Protein AF-A0A9E5MVR6-F1 (afdb_monomer_lite)

Radius of gyration: 16.24 Å; chains: 1; bounding box: 38×34×41 Å

Sequence (96 aa):
RLDYVGVAALEFFVVDDALTANEFAPRVHNSGHWTIEGAVTSQFSNHIRAITDRKLGSPAARGHAIMINLIGDIPSAALAIAKGHLHDYGKAPRVG

pLDDT: mean 93.85, std 6.8, range [62.59, 98.81]

Structure (mmCIF, N/CA/C/O backbone):
data_AF-A0A9E5MVR6-F1
#
_entry.id   AF-A0A9E5MVR6-F1
#
loop_
_atom_site.group_PDB
_atom_site.id
_atom_site.type_symbol
_atom_site.label_atom_id
_atom_site.label_alt_id
_atom_site.label_comp_id
_atom_site.label_asym_id
_atom_site.label_entity_id
_atom_site.label_seq_id
_atom_site.pdbx_PDB_ins_code
_atom_site.Cartn_x
_atom_site.Cartn_y
_atom_site.Cartn_z
_atom_site.occupancy
_atom_site.B_iso_or_equiv
_atom_site.auth_seq_id
_atom_site.auth_comp_id
_atom_site.auth_asym_id
_atom_site.auth_atom_id
_atom_site.pdbx_PDB_model_num
ATOM 1 N N . ARG A 1 1 ? -5.512 -13.807 20.645 1.00 70.94 1 ARG A N 1
ATOM 2 C CA . ARG A 1 1 ? -5.839 -12.427 20.205 1.00 70.94 1 ARG A CA 1
ATOM 3 C C . ARG A 1 1 ? -4.511 -11.696 20.033 1.00 70.94 1 ARG A C 1
ATOM 5 O O . ARG A 1 1 ? -3.641 -11.948 20.848 1.00 70.94 1 ARG A O 1
ATOM 12 N N . LEU A 1 2 ? -4.315 -10.927 18.956 1.00 85.00 2 LEU A N 1
ATOM 13 C CA . LEU A 1 2 ? -3.004 -10.339 18.616 1.00 85.00 2 LEU A CA 1
ATOM 14 C C . LEU A 1 2 ? -2.788 -8.914 19.160 1.00 85.00 2 LEU A C 1
ATOM 16 O O . LEU A 1 2 ? -1.670 -8.429 19.082 1.00 85.00 2 LEU A O 1
ATOM 20 N N . ASP A 1 3 ? -3.841 -8.247 19.653 1.00 91.56 3 ASP A N 1
ATOM 21 C CA . ASP A 1 3 ? -3.822 -6.861 20.166 1.00 91.56 3 ASP A CA 1
ATOM 22 C C . ASP A 1 3 ? -3.011 -5.879 19.294 1.00 91.56 3 ASP A C 1
ATOM 24 O O . ASP A 1 3 ? -2.284 -5.014 19.772 1.00 91.56 3 ASP A O 1
ATOM 28 N N . TYR A 1 4 ? -3.147 -6.042 17.975 1.00 95.25 4 TYR A N 1
ATOM 29 C CA . TYR A 1 4 ? -2.366 -5.327 16.974 1.00 95.25 4 TYR A CA 1
ATOM 30 C C . TYR A 1 4 ? -2.977 -3.963 16.629 1.00 95.25 4 TYR A C 1
ATOM 32 O O . TYR A 1 4 ? -4.191 -3.845 16.446 1.00 95.25 4 TYR A O 1
ATOM 40 N N . VAL A 1 5 ? -2.119 -2.951 16.468 1.00 97.38 5 VAL A N 1
ATOM 41 C CA . VAL A 1 5 ? -2.485 -1.589 16.055 1.00 97.38 5 VAL A CA 1
ATOM 42 C C . VAL A 1 5 ? -1.730 -1.227 14.782 1.00 97.38 5 VAL A C 1
ATOM 44 O O . VAL A 1 5 ? -0.508 -1.328 14.722 1.00 97.38 5 VAL A O 1
ATOM 47 N N . GLY A 1 6 ? -2.467 -0.770 13.772 1.00 97.56 6 GLY A N 1
ATOM 48 C CA . GLY A 1 6 ? -1.923 -0.428 12.462 1.00 97.56 6 GLY A CA 1
ATOM 49 C C . GLY A 1 6 ? -2.546 -1.250 11.342 1.00 97.56 6 GLY A C 1
ATOM 50 O O . GLY A 1 6 ? -3.446 -2.062 11.545 1.00 97.56 6 GLY A O 1
ATOM 51 N N . VAL A 1 7 ? -2.048 -1.030 10.129 1.00 98.19 7 VAL A N 1
ATOM 52 C CA . VAL A 1 7 ? -2.324 -1.910 8.986 1.00 98.19 7 VAL A CA 1
ATOM 53 C C . VAL A 1 7 ? -1.506 -3.192 9.089 1.00 98.19 7 VAL A C 1
ATOM 55 O O . VAL A 1 7 ? -0.299 -3.124 9.309 1.00 98.19 7 VAL A O 1
ATOM 58 N N . ALA A 1 8 ? -2.167 -4.320 8.840 1.00 97.44 8 ALA A N 1
ATOM 59 C CA . ALA A 1 8 ? -1.553 -5.610 8.563 1.00 97.44 8 ALA A CA 1
ATOM 60 C C . ALA A 1 8 ? -2.098 -6.168 7.240 1.00 97.44 8 ALA A C 1
ATOM 62 O O . ALA A 1 8 ? -3.209 -5.821 6.827 1.00 97.44 8 ALA A O 1
ATOM 63 N N . ALA A 1 9 ? -1.332 -7.045 6.599 1.00 98.00 9 ALA A N 1
ATOM 64 C CA . ALA A 1 9 ? -1.763 -7.814 5.440 1.00 98.00 9 ALA A CA 1
ATOM 65 C C . ALA A 1 9 ? -1.771 -9.309 5.768 1.00 98.00 9 ALA A C 1
ATOM 67 O O . ALA A 1 9 ? -0.909 -9.801 6.495 1.00 98.00 9 ALA A O 1
ATOM 68 N N . LEU A 1 10 ? -2.756 -10.014 5.221 1.00 97.00 10 LEU A N 1
ATOM 69 C CA . LEU A 1 10 ? -2.858 -11.464 5.275 1.00 97.00 10 LEU A CA 1
ATOM 70 C C . LEU A 1 10 ? -3.022 -11.958 3.843 1.00 97.00 10 LEU A C 1
ATOM 72 O O . LEU A 1 10 ? -3.985 -11.594 3.166 1.00 97.00 10 LEU A O 1
ATOM 76 N N . GLU A 1 11 ? -2.053 -12.731 3.381 1.00 98.12 11 GLU A N 1
ATOM 77 C CA . GLU A 1 11 ? -2.104 -13.365 2.073 1.00 98.12 11 GLU A CA 1
ATOM 78 C C . GLU A 1 11 ? -2.807 -14.712 2.177 1.00 98.12 11 GLU A C 1
ATOM 80 O O . GLU A 1 11 ? -2.670 -15.427 3.173 1.00 98.12 11 GLU A O 1
ATOM 85 N N . PHE A 1 12 ? -3.548 -15.062 1.131 1.00 98.06 12 PHE A N 1
ATOM 86 C CA . PHE A 1 12 ? -4.285 -16.313 1.050 1.00 98.06 12 PHE A CA 1
ATOM 87 C C . PHE A 1 12 ? -3.955 -17.032 -0.249 1.00 98.06 12 PHE A C 1
ATOM 89 O O . PHE A 1 12 ? -3.833 -16.405 -1.302 1.00 98.06 12 PHE A O 1
ATOM 96 N N . PHE A 1 13 ? -3.904 -18.355 -0.176 1.00 98.00 13 PHE A N 1
ATOM 97 C CA . PHE A 1 13 ? -4.136 -19.202 -1.333 1.00 98.00 1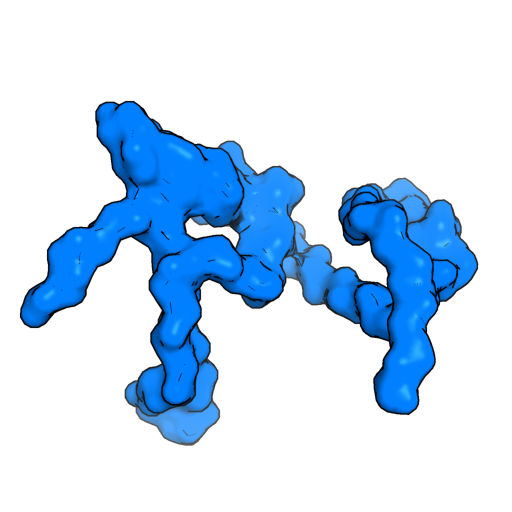3 PHE A CA 1
ATOM 98 C C . PHE A 1 13 ? -5.636 -19.440 -1.491 1.00 98.00 13 PHE A C 1
ATOM 100 O O . PHE A 1 13 ? -6.351 -19.627 -0.502 1.00 98.00 13 PHE A O 1
ATOM 107 N N . VAL A 1 14 ? -6.089 -19.455 -2.741 1.00 97.12 14 VAL A N 1
ATOM 108 C CA . VAL A 1 14 ? -7.417 -19.937 -3.125 1.00 97.12 14 VAL A CA 1
ATOM 109 C C . VAL A 1 14 ? -7.201 -21.273 -3.825 1.00 97.12 14 VAL A C 1
ATOM 111 O O . VAL A 1 14 ? -6.538 -21.314 -4.862 1.00 97.12 14 VAL A O 1
ATOM 114 N N . VAL A 1 15 ? -7.692 -22.358 -3.232 1.00 96.75 15 VAL A N 1
ATOM 115 C CA . VAL A 1 15 ? -7.646 -23.702 -3.822 1.00 96.75 15 VAL A CA 1
ATOM 116 C C . VAL A 1 15 ? -9.082 -24.183 -3.919 1.00 96.75 15 VAL A C 1
ATOM 118 O O . VAL A 1 15 ? -9.767 -24.275 -2.900 1.00 96.75 15 VAL A O 1
ATOM 121 N N . ASP A 1 16 ? -9.541 -24.417 -5.145 1.00 93.38 16 ASP A N 1
ATOM 122 C CA . ASP A 1 16 ? -10.964 -24.545 -5.464 1.00 93.38 16 ASP A CA 1
ATOM 123 C C . ASP A 1 16 ? -11.745 -23.334 -4.904 1.00 93.38 16 ASP A C 1
ATOM 125 O O . ASP A 1 16 ? -11.415 -22.196 -5.236 1.00 93.38 16 ASP A O 1
ATOM 129 N N . ASP A 1 17 ? -12.713 -23.556 -4.009 1.00 94.62 17 ASP A N 1
ATOM 130 C CA . ASP A 1 17 ? -13.493 -22.509 -3.326 1.00 94.62 17 ASP A CA 1
ATOM 131 C C . ASP A 1 17 ? -13.057 -22.283 -1.860 1.00 94.62 17 ASP A C 1
ATOM 133 O O . ASP A 1 17 ? -13.768 -21.652 -1.071 1.00 94.62 17 ASP A O 1
ATOM 137 N N . ALA A 1 18 ? -11.889 -22.805 -1.462 1.00 96.06 18 ALA A N 1
ATOM 138 C CA . ALA A 1 18 ? -11.368 -22.698 -0.101 1.00 96.06 18 ALA A CA 1
ATOM 139 C C . ALA A 1 18 ? -10.239 -21.661 0.020 1.00 96.06 18 ALA A C 1
ATOM 141 O O . ALA A 1 18 ? -9.274 -21.654 -0.746 1.00 96.06 18 ALA A O 1
ATOM 142 N N . LEU A 1 19 ? -10.331 -20.817 1.054 1.00 97.25 19 LEU A N 1
ATOM 143 C CA . LEU A 1 19 ? -9.283 -19.871 1.441 1.00 97.25 19 LEU A CA 1
ATOM 144 C C . LEU A 1 19 ? -8.362 -20.488 2.492 1.00 97.25 19 LEU A C 1
ATOM 146 O O . LEU A 1 19 ? -8.810 -20.850 3.580 1.00 97.25 19 LEU A O 1
ATOM 150 N N . THR A 1 20 ? -7.064 -20.534 2.198 1.00 96.88 20 THR A N 1
ATOM 151 C CA . THR A 1 20 ? -6.030 -20.961 3.150 1.00 96.88 20 THR A CA 1
ATOM 152 C C . THR A 1 20 ? -5.058 -19.817 3.391 1.00 96.88 20 THR A C 1
ATOM 154 O O . THR A 1 20 ? -4.515 -19.254 2.444 1.00 96.88 20 THR A O 1
ATOM 157 N N . ALA A 1 21 ? -4.845 -19.453 4.656 1.00 95.62 21 ALA A N 1
ATOM 158 C CA . ALA A 1 21 ? -3.882 -18.418 5.018 1.00 95.62 21 ALA A CA 1
ATOM 159 C C . ALA A 1 21 ? -2.459 -18.851 4.623 1.00 95.62 21 ALA A C 1
ATOM 161 O O . ALA A 1 21 ? -2.030 -19.948 4.974 1.00 95.62 21 ALA A O 1
ATOM 162 N N . ASN A 1 22 ? -1.750 -17.981 3.905 1.00 96.75 22 ASN A N 1
ATOM 163 C CA . ASN A 1 22 ? -0.362 -18.174 3.494 1.00 96.75 22 ASN A CA 1
ATOM 164 C C . ASN A 1 22 ? 0.591 -17.455 4.459 1.00 96.75 22 ASN A C 1
ATOM 166 O O . ASN A 1 22 ? 1.326 -18.087 5.212 1.00 96.75 22 ASN A O 1
ATOM 170 N N . GLU A 1 23 ? 0.542 -16.121 4.471 1.00 96.06 23 GLU A N 1
ATOM 171 C CA . GLU A 1 23 ? 1.490 -15.285 5.210 1.00 96.06 23 GLU A CA 1
ATOM 172 C C . GLU A 1 23 ? 0.779 -14.122 5.902 1.00 96.06 23 GLU A C 1
ATOM 174 O O . GLU A 1 23 ? -0.104 -13.482 5.331 1.00 96.06 23 GLU A O 1
ATOM 179 N N . PHE A 1 24 ? 1.203 -13.819 7.130 1.00 95.31 24 PHE A N 1
ATOM 180 C CA . PHE A 1 24 ? 0.772 -12.644 7.877 1.00 95.31 24 PHE A CA 1
ATOM 181 C C . PHE A 1 24 ? 1.905 -11.615 7.968 1.00 95.31 24 PHE A C 1
ATOM 183 O O . PHE A 1 24 ? 2.944 -11.874 8.575 1.00 95.31 24 PHE A O 1
ATOM 190 N N . ALA A 1 25 ? 1.671 -10.418 7.432 1.00 97.88 25 ALA A N 1
ATOM 191 C CA . ALA A 1 25 ? 2.586 -9.289 7.507 1.00 97.88 25 ALA A CA 1
ATOM 192 C C . ALA A 1 25 ? 2.011 -8.198 8.436 1.00 97.88 25 ALA A C 1
ATOM 194 O O . ALA A 1 25 ? 1.126 -7.446 8.019 1.00 97.88 25 ALA A O 1
ATOM 195 N N . PRO A 1 26 ? 2.516 -8.046 9.677 1.00 96.56 26 PRO A N 1
ATOM 196 C CA . PRO A 1 26 ? 2.069 -7.028 10.635 1.00 96.56 26 PRO A CA 1
ATOM 197 C C . PRO A 1 26 ? 2.652 -5.643 10.309 1.00 96.56 26 PRO A C 1
ATOM 199 O O . PRO A 1 26 ? 3.344 -5.025 11.123 1.00 96.56 26 PRO A O 1
ATOM 202 N N . ARG A 1 27 ? 2.421 -5.170 9.084 1.00 98.19 27 ARG A N 1
ATOM 203 C CA . ARG A 1 27 ? 2.867 -3.878 8.554 1.00 98.19 27 ARG A CA 1
ATOM 204 C C . ARG A 1 27 ? 2.082 -3.533 7.287 1.00 98.19 27 ARG A C 1
ATOM 206 O O . ARG A 1 27 ? 1.376 -4.368 6.726 1.00 98.19 27 ARG A O 1
ATOM 213 N N . VAL A 1 28 ? 2.294 -2.322 6.776 1.00 98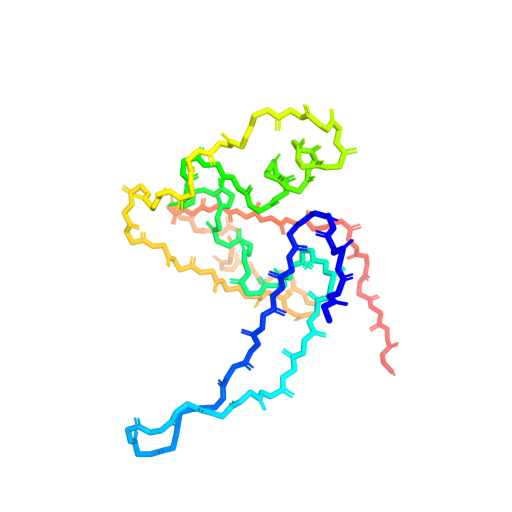.50 28 VAL A N 1
ATOM 214 C CA . VAL A 1 28 ? 1.988 -2.008 5.372 1.00 98.50 28 VAL A CA 1
ATOM 215 C C . VAL A 1 28 ? 2.701 -2.989 4.434 1.00 98.50 28 VAL A C 1
ATOM 217 O O . VAL A 1 28 ? 3.823 -3.442 4.703 1.00 98.50 28 VAL A O 1
ATOM 220 N N . HIS A 1 29 ? 2.037 -3.339 3.339 1.00 98.56 29 HIS A N 1
ATOM 221 C CA . HIS A 1 29 ? 2.445 -4.436 2.470 1.00 98.56 29 HIS A CA 1
ATOM 222 C C . HIS A 1 29 ? 2.470 -4.030 1.000 1.00 98.56 29 HIS A C 1
ATOM 224 O O . HIS A 1 29 ? 1.687 -3.182 0.577 1.00 98.56 29 HIS A O 1
ATOM 230 N N . ASN A 1 30 ? 3.347 -4.664 0.215 1.00 98.06 30 ASN A N 1
ATOM 231 C CA . ASN A 1 30 ? 3.546 -4.372 -1.206 1.00 98.06 30 ASN A CA 1
ATOM 232 C C . ASN A 1 30 ? 2.221 -4.441 -1.992 1.00 98.06 30 ASN A C 1
ATOM 234 O O . ASN A 1 30 ? 1.836 -3.499 -2.684 1.00 98.06 30 ASN A O 1
ATOM 238 N N . SER A 1 31 ? 1.441 -5.498 -1.757 1.00 97.75 31 SER A N 1
ATOM 239 C CA . SER A 1 31 ? 0.124 -5.694 -2.376 1.00 97.75 31 SER A CA 1
ATOM 240 C C . SER A 1 31 ? -0.898 -4.583 -2.076 1.00 97.75 31 SER A C 1
ATOM 242 O O . SER A 1 31 ? -1.895 -4.474 -2.782 1.00 97.75 31 SER A O 1
ATOM 244 N N . GLY A 1 32 ? -0.658 -3.718 -1.085 1.00 98.06 32 GLY A N 1
ATOM 245 C CA . GLY A 1 32 ? -1.505 -2.567 -0.763 1.00 98.06 32 GLY A CA 1
ATOM 246 C C . GLY A 1 32 ? -1.085 -1.241 -1.412 1.00 98.06 32 GLY A C 1
ATOM 247 O O . GLY A 1 32 ? -1.755 -0.232 -1.184 1.00 98.06 32 GLY A O 1
ATOM 248 N N . HIS A 1 33 ? 0.010 -1.172 -2.181 1.00 98.50 33 HIS A N 1
ATOM 249 C CA . HIS A 1 33 ? 0.521 0.111 -2.704 1.00 98.50 33 HIS A CA 1
ATOM 250 C C . HIS A 1 33 ? -0.439 0.802 -3.679 1.00 98.50 33 HIS A C 1
ATOM 252 O O . HIS A 1 33 ? -0.483 2.027 -3.709 1.00 98.50 33 HIS A O 1
ATOM 258 N N . TRP A 1 34 ? -1.287 0.048 -4.386 1.00 98.44 34 TRP A N 1
ATOM 259 C CA . TRP A 1 34 ? -2.330 0.617 -5.249 1.00 98.44 34 TRP A CA 1
ATOM 260 C C . TRP A 1 34 ? -3.276 1.573 -4.502 1.00 98.44 34 TRP A C 1
ATOM 262 O O . TRP A 1 34 ? -3.885 2.447 -5.114 1.00 98.44 34 TRP A O 1
ATOM 272 N N . THR A 1 35 ? -3.405 1.427 -3.176 1.00 98.56 35 THR A N 1
ATOM 273 C CA . THR A 1 35 ? -4.296 2.256 -2.352 1.00 98.56 35 THR A CA 1
ATOM 274 C C . THR A 1 35 ? -3.862 3.720 -2.268 1.00 98.56 35 THR A C 1
ATOM 276 O O . THR A 1 35 ? -4.665 4.540 -1.826 1.00 98.56 35 THR A O 1
ATOM 279 N N . ILE A 1 36 ? -2.632 4.066 -2.670 1.00 98.38 36 ILE A N 1
ATOM 280 C CA . ILE A 1 36 ? -2.151 5.455 -2.680 1.00 98.38 36 ILE A CA 1
ATOM 281 C C . ILE A 1 36 ? -3.035 6.304 -3.606 1.00 98.38 36 ILE A C 1
ATOM 283 O O . ILE A 1 36 ? -3.625 7.289 -3.159 1.00 98.38 36 ILE A O 1
ATOM 287 N N . GLU A 1 37 ? -3.217 5.876 -4.852 1.00 97.69 37 GLU A N 1
ATOM 288 C CA . GLU A 1 37 ? -4.110 6.533 -5.810 1.00 97.69 37 GLU A CA 1
ATOM 289 C C . GLU A 1 37 ? -5.531 5.955 -5.772 1.00 97.69 37 GLU A C 1
ATOM 291 O O . GLU A 1 37 ? -6.527 6.682 -5.874 1.00 97.69 37 GLU A O 1
ATOM 296 N N . GLY A 1 38 ? -5.640 4.636 -5.610 1.00 97.81 38 GLY A N 1
ATOM 297 C CA . GLY A 1 38 ? -6.868 3.894 -5.872 1.00 97.81 38 GLY A CA 1
ATOM 298 C C . GLY A 1 38 ? -7.882 3.857 -4.732 1.00 97.81 38 GLY A C 1
ATOM 299 O O . GLY A 1 38 ? -9.018 3.464 -4.981 1.00 97.81 38 GLY A O 1
ATOM 300 N N . ALA A 1 39 ? -7.539 4.273 -3.508 1.00 98.50 39 ALA A N 1
ATOM 301 C CA . ALA A 1 39 ? -8.451 4.231 -2.357 1.00 98.50 39 ALA A CA 1
ATOM 302 C C . ALA A 1 39 ? -8.573 5.583 -1.650 1.00 98.50 39 ALA A C 1
ATOM 304 O O . ALA A 1 39 ? -7.598 6.326 -1.544 1.00 98.50 39 ALA A O 1
ATOM 305 N N . VAL A 1 40 ? -9.762 5.893 -1.117 1.00 98.62 40 VAL A N 1
ATOM 306 C CA . VAL A 1 40 ? -10.060 7.167 -0.434 1.00 98.62 40 VAL A CA 1
ATOM 307 C C . VAL A 1 40 ? -8.992 7.514 0.610 1.00 98.62 40 VAL A C 1
ATOM 309 O O . VAL A 1 40 ? -8.561 8.665 0.685 1.00 98.62 40 VAL A O 1
ATOM 312 N N . THR A 1 41 ? -8.530 6.525 1.375 1.00 98.69 41 THR A N 1
ATOM 313 C CA . THR A 1 41 ? -7.392 6.632 2.295 1.00 98.69 41 THR A CA 1
ATOM 314 C C . THR A 1 41 ? -6.432 5.467 2.064 1.00 98.69 41 THR A C 1
ATOM 316 O O . THR A 1 41 ? -6.846 4.311 2.125 1.00 98.69 41 THR A O 1
ATOM 319 N N . SER A 1 42 ? -5.151 5.763 1.828 1.00 98.81 42 SER A N 1
ATOM 320 C CA . SER A 1 42 ? -4.134 4.738 1.568 1.00 98.81 42 SER A CA 1
ATOM 321 C C . SER A 1 42 ? -3.821 3.896 2.805 1.00 98.81 42 SER A C 1
ATOM 323 O O . SER A 1 42 ? -4.039 4.332 3.944 1.00 98.81 42 SER A O 1
ATOM 325 N N . GLN A 1 43 ? -3.230 2.715 2.599 1.00 98.81 43 GLN A N 1
ATOM 326 C CA . GLN A 1 43 ? -2.742 1.882 3.702 1.00 98.81 43 GLN A CA 1
ATOM 327 C C . GLN A 1 43 ? -1.767 2.641 4.616 1.00 98.81 43 GLN A C 1
ATOM 329 O O . GLN A 1 43 ? -1.811 2.483 5.830 1.00 98.81 43 GLN A O 1
ATOM 334 N N . PHE A 1 44 ? -0.933 3.524 4.061 1.00 98.81 44 PHE A N 1
ATOM 335 C CA . PHE A 1 44 ? 0.026 4.312 4.833 1.00 98.81 44 PHE A CA 1
ATOM 336 C C . PHE A 1 44 ? -0.690 5.354 5.688 1.00 98.81 44 PHE A C 1
ATOM 338 O O . PHE A 1 44 ? -0.435 5.457 6.886 1.00 98.81 44 PHE A O 1
ATOM 345 N N . SER A 1 45 ? -1.642 6.085 5.101 1.00 98.69 45 SER A N 1
ATOM 346 C CA . SER A 1 45 ? -2.433 7.077 5.831 1.00 98.69 45 SER A CA 1
ATOM 347 C C . SER A 1 45 ? -3.254 6.438 6.951 1.00 98.69 45 SER A C 1
ATOM 349 O O . SER A 1 45 ? -3.315 6.990 8.050 1.00 98.69 45 SER A O 1
ATOM 351 N N . ASN A 1 46 ? -3.851 5.268 6.708 1.00 98.75 46 ASN A N 1
ATOM 352 C CA . ASN A 1 46 ? -4.583 4.539 7.742 1.00 98.75 46 ASN A CA 1
ATOM 353 C C . ASN A 1 46 ? -3.666 3.903 8.791 1.00 98.75 46 ASN A C 1
ATOM 355 O O . ASN A 1 46 ? -4.026 3.915 9.965 1.00 98.75 46 ASN A O 1
ATOM 359 N N . HIS A 1 47 ? -2.473 3.432 8.416 1.00 98.75 47 HIS A N 1
ATOM 360 C CA . HIS A 1 47 ? -1.479 2.957 9.378 1.00 98.75 47 HIS A CA 1
ATOM 361 C C . HIS A 1 47 ? -1.071 4.088 10.333 1.00 98.75 47 HIS A C 1
ATOM 363 O O . HIS A 1 47 ? -1.170 3.916 11.544 1.00 98.75 47 HIS A O 1
ATOM 369 N N . ILE A 1 48 ? -0.728 5.274 9.810 1.00 98.69 48 ILE A N 1
ATOM 370 C CA . ILE A 1 48 ? -0.400 6.445 10.640 1.00 98.69 48 ILE A CA 1
ATOM 371 C C . ILE A 1 48 ? -1.580 6.857 11.525 1.00 98.69 48 ILE A C 1
ATOM 373 O O . ILE A 1 48 ? -1.388 7.123 12.709 1.00 98.69 48 ILE A O 1
ATOM 377 N N . ARG A 1 49 ? -2.807 6.897 10.987 1.00 98.69 49 ARG A N 1
ATOM 378 C CA . ARG A 1 49 ? -4.003 7.209 11.788 1.00 98.69 49 ARG A CA 1
ATOM 379 C C . ARG A 1 49 ? -4.175 6.233 12.950 1.00 98.69 49 ARG A C 1
ATOM 381 O O . ARG A 1 49 ? -4.362 6.686 14.070 1.00 98.69 49 ARG A O 1
ATOM 388 N N . ALA A 1 50 ? -4.047 4.934 12.694 1.00 98.44 50 ALA A N 1
ATOM 389 C CA . ALA A 1 50 ? -4.180 3.902 13.714 1.00 98.44 50 ALA A CA 1
ATOM 390 C C . ALA A 1 50 ? -3.126 4.037 14.825 1.00 98.44 50 ALA A C 1
ATOM 392 O O . ALA A 1 50 ? -3.487 4.081 15.996 1.00 98.44 50 ALA A O 1
ATOM 393 N N . ILE A 1 51 ? -1.839 4.167 14.479 1.00 98.19 51 ILE A N 1
ATOM 394 C CA . ILE A 1 51 ? -0.763 4.247 15.488 1.00 98.19 51 ILE A CA 1
ATOM 395 C C . ILE A 1 51 ? -0.742 5.580 16.254 1.00 98.19 51 ILE A C 1
ATOM 397 O O . ILE A 1 51 ? -0.058 5.692 17.266 1.00 98.19 51 ILE A O 1
ATOM 401 N N . THR A 1 52 ? -1.466 6.595 15.772 1.00 98.50 52 THR A N 1
ATOM 402 C CA . THR A 1 52 ? -1.600 7.909 16.430 1.00 98.50 52 THR A CA 1
ATOM 403 C C . THR A 1 52 ? -2.974 8.124 17.066 1.00 98.50 52 THR A C 1
ATOM 405 O O . THR A 1 52 ? -3.321 9.263 17.376 1.00 98.50 52 THR A O 1
ATOM 408 N N . ASP A 1 53 ? -3.757 7.053 17.234 1.00 97.62 53 ASP A N 1
ATOM 409 C CA . ASP A 1 53 ? -5.102 7.064 17.827 1.00 97.62 53 ASP A CA 1
ATOM 410 C C . ASP A 1 53 ? -6.064 8.078 17.177 1.00 97.62 53 ASP A C 1
ATOM 412 O O . ASP A 1 53 ? -6.909 8.723 17.800 1.00 97.62 53 ASP A O 1
ATOM 416 N N . ARG A 1 54 ? -5.922 8.261 15.864 1.00 98.50 54 ARG A N 1
ATOM 417 C CA . ARG A 1 54 ? -6.831 9.081 15.063 1.00 98.50 54 ARG A CA 1
ATOM 418 C C . ARG A 1 54 ? -7.905 8.199 14.451 1.00 98.50 54 ARG A C 1
ATOM 420 O O . ARG A 1 54 ? -7.652 7.067 14.041 1.00 98.50 54 ARG A O 1
ATOM 427 N N . LYS A 1 55 ? -9.098 8.775 14.266 1.00 98.38 55 LYS A N 1
ATOM 428 C CA . LYS A 1 55 ? -10.187 8.145 13.501 1.00 98.38 55 LYS A CA 1
ATOM 429 C C . LYS A 1 55 ? -9.646 7.593 12.179 1.00 98.38 55 LYS A C 1
ATOM 431 O O . LYS A 1 55 ? -8.919 8.298 11.481 1.00 98.38 55 LYS A O 1
ATOM 436 N N . LEU A 1 56 ? -10.024 6.375 11.796 1.00 98.62 56 LEU A N 1
ATOM 437 C CA . LEU A 1 56 ? -9.621 5.790 10.514 1.00 98.62 56 LEU A CA 1
ATOM 438 C C . LEU A 1 56 ? -10.298 6.499 9.335 1.00 98.62 56 LEU A C 1
ATOM 440 O O . LEU A 1 56 ? -11.397 7.048 9.450 1.00 98.62 56 LEU A O 1
ATOM 444 N N . GLY A 1 57 ? -9.589 6.565 8.215 1.00 98.56 57 GLY A N 1
ATOM 445 C CA . GLY A 1 57 ? -10.119 7.058 6.950 1.00 98.56 57 GLY A CA 1
ATOM 446 C C . GLY A 1 57 ? -10.820 5.938 6.187 1.00 98.56 57 GLY A C 1
ATOM 447 O O . GLY A 1 57 ? -10.543 4.759 6.410 1.00 98.56 57 GLY A O 1
ATOM 448 N N . SER A 1 58 ? -11.737 6.301 5.288 1.00 98.56 58 SER A N 1
ATOM 449 C CA . SER A 1 58 ? -12.462 5.316 4.478 1.00 98.56 58 SER A CA 1
ATOM 450 C C . SER A 1 58 ? -11.487 4.520 3.598 1.00 98.56 58 SER A C 1
ATOM 452 O O . SER A 1 58 ? -10.722 5.142 2.856 1.00 98.56 58 SER A O 1
ATOM 454 N N . PRO A 1 59 ? -11.514 3.175 3.636 1.00 97.56 59 PRO A N 1
ATOM 455 C CA . PRO A 1 59 ? -10.699 2.335 2.762 1.00 97.56 59 PRO A CA 1
ATOM 456 C C . PRO A 1 59 ? -11.353 2.097 1.389 1.00 97.56 59 PRO A C 1
ATOM 458 O O . PRO A 1 59 ? -10.839 1.306 0.605 1.00 97.56 59 PRO A O 1
ATOM 461 N N . ALA A 1 60 ? -12.497 2.733 1.096 1.00 98.56 60 ALA A N 1
ATOM 462 C CA . ALA A 1 60 ? -13.229 2.518 -0.148 1.00 98.56 60 ALA A CA 1
ATOM 463 C C . ALA A 1 60 ? -12.357 2.807 -1.380 1.00 98.56 60 ALA A C 1
ATOM 465 O O . ALA A 1 60 ? -11.670 3.831 -1.440 1.00 98.56 60 ALA A O 1
ATOM 466 N N . ALA A 1 61 ? -12.419 1.924 -2.376 1.00 98.12 61 ALA A N 1
ATOM 467 C CA . ALA A 1 61 ? -11.788 2.153 -3.667 1.00 98.12 61 ALA A CA 1
ATOM 468 C C . ALA A 1 61 ? -12.477 3.323 -4.396 1.00 98.12 61 ALA A C 1
ATOM 470 O O . ALA A 1 61 ? -13.700 3.455 -4.360 1.00 98.12 61 ALA A O 1
ATOM 471 N N . ARG A 1 62 ? -11.698 4.172 -5.074 1.00 96.88 62 ARG A N 1
ATOM 472 C CA . ARG A 1 62 ? -12.201 5.241 -5.958 1.00 96.88 62 ARG A CA 1
ATOM 473 C C . ARG A 1 62 ? -12.656 4.713 -7.323 1.00 96.88 62 ARG A C 1
ATOM 475 O O . ARG A 1 62 ? -13.304 5.432 -8.073 1.00 96.88 62 ARG A O 1
ATOM 482 N N . GLY A 1 63 ? -12.284 3.479 -7.648 1.00 95.94 63 GLY A N 1
ATOM 483 C CA . GLY A 1 63 ? -12.512 2.813 -8.922 1.00 95.94 63 GLY A CA 1
ATOM 484 C C . GLY A 1 63 ? -11.582 1.607 -9.043 1.00 95.94 63 GLY A C 1
ATOM 485 O O . GLY A 1 63 ? -11.046 1.130 -8.043 1.00 95.94 63 GLY A O 1
ATOM 486 N N . HIS A 1 64 ? -11.364 1.135 -10.266 1.00 95.81 64 HIS A N 1
ATOM 487 C CA . HIS A 1 64 ? -10.385 0.084 -10.534 1.00 95.81 64 HIS A CA 1
ATOM 488 C C . HIS A 1 64 ? -8.969 0.667 -10.549 1.00 95.81 64 HIS A C 1
ATOM 490 O O . HIS A 1 64 ? -8.733 1.720 -11.142 1.00 95.81 64 HIS A O 1
ATOM 496 N N . ALA A 1 65 ? -8.030 -0.033 -9.920 1.00 95.56 65 ALA A N 1
ATOM 497 C CA . ALA A 1 65 ? -6.622 0.331 -9.895 1.00 95.56 65 ALA A CA 1
ATOM 498 C C . ALA A 1 65 ? -5.765 -0.916 -10.113 1.00 95.56 65 ALA A C 1
ATOM 500 O O . ALA A 1 65 ? -6.089 -1.997 -9.622 1.00 95.56 65 ALA A O 1
ATOM 501 N N . ILE A 1 66 ? -4.665 -0.747 -10.840 1.00 94.75 66 ILE A N 1
ATOM 502 C CA . ILE A 1 66 ? -3.649 -1.776 -11.057 1.00 94.75 66 ILE A CA 1
ATOM 503 C C . ILE A 1 66 ? -2.321 -1.186 -10.598 1.00 94.75 66 ILE A C 1
ATOM 505 O O . ILE A 1 66 ? -2.023 -0.026 -10.881 1.00 94.75 66 ILE A O 1
ATOM 509 N N . MET A 1 67 ? -1.536 -1.986 -9.886 1.00 96.19 67 MET A N 1
ATOM 510 C CA . MET A 1 67 ? -0.191 -1.638 -9.448 1.00 96.19 67 MET A CA 1
ATOM 511 C C . MET A 1 67 ? 0.777 -2.683 -9.987 1.00 96.19 67 MET A C 1
ATOM 513 O O . MET A 1 67 ? 0.494 -3.880 -9.958 1.00 96.19 67 MET A O 1
ATOM 517 N N . ILE A 1 68 ? 1.890 -2.201 -10.529 1.00 94.31 68 ILE A N 1
ATOM 518 C CA . ILE A 1 68 ? 2.922 -3.011 -11.167 1.00 94.31 68 ILE A CA 1
ATOM 519 C C . ILE A 1 68 ? 4.228 -2.698 -10.450 1.00 94.31 68 ILE A C 1
ATOM 521 O O . ILE A 1 68 ? 4.632 -1.538 -10.378 1.00 94.31 68 ILE A O 1
ATOM 525 N N . ASN A 1 69 ? 4.889 -3.732 -9.933 1.00 95.00 69 ASN A N 1
ATOM 526 C CA . ASN A 1 69 ? 6.226 -3.578 -9.379 1.00 95.00 69 ASN A CA 1
ATOM 527 C C . ASN A 1 69 ? 7.265 -3.488 -10.492 1.00 95.00 69 ASN A C 1
ATOM 529 O O . ASN A 1 69 ? 7.262 -4.290 -11.424 1.00 95.00 69 ASN A O 1
ATOM 533 N N . LEU A 1 70 ? 8.186 -2.541 -10.341 1.00 92.44 70 LEU A N 1
ATOM 534 C CA . LEU A 1 70 ? 9.375 -2.406 -11.174 1.00 92.44 70 LEU A CA 1
ATOM 535 C C . LEU A 1 70 ? 10.563 -2.916 -10.350 1.00 92.44 70 LEU A C 1
ATOM 537 O O . LEU A 1 70 ? 10.866 -2.364 -9.293 1.00 92.44 70 LEU A O 1
ATOM 541 N N . ILE A 1 71 ? 11.173 -4.022 -10.781 1.00 90.81 71 ILE A N 1
ATOM 542 C CA . ILE A 1 71 ? 12.226 -4.727 -10.038 1.00 90.81 71 ILE A CA 1
ATOM 543 C C . ILE A 1 71 ? 13.552 -4.567 -10.784 1.00 90.81 71 ILE A C 1
ATOM 545 O O . ILE A 1 71 ? 13.621 -4.823 -11.983 1.00 90.81 71 ILE A O 1
ATOM 549 N N . GLY A 1 72 ? 14.607 -4.185 -10.062 1.00 89.81 72 GLY A N 1
ATOM 550 C CA . GLY A 1 72 ? 15.932 -3.930 -10.631 1.00 89.81 72 GLY A CA 1
ATOM 551 C C . GLY A 1 72 ? 16.046 -2.497 -11.136 1.00 89.81 72 GLY A C 1
ATOM 552 O O . GLY A 1 72 ? 16.572 -1.652 -10.417 1.00 89.81 72 GLY A O 1
ATOM 553 N N . ASP A 1 73 ? 15.486 -2.237 -12.316 1.00 88.38 73 ASP A N 1
ATOM 554 C CA . ASP A 1 73 ? 15.535 -0.934 -12.985 1.00 88.38 73 ASP A CA 1
ATOM 555 C C . ASP A 1 73 ? 14.134 -0.410 -13.325 1.00 88.38 73 ASP A C 1
ATOM 557 O O . ASP A 1 73 ? 13.163 -1.164 -13.437 1.00 88.38 73 ASP A O 1
ATOM 561 N N . ILE A 1 74 ? 14.034 0.905 -13.533 1.00 89.75 74 ILE A N 1
ATOM 562 C CA . ILE A 1 74 ? 12.822 1.550 -14.044 1.00 89.75 74 ILE A CA 1
ATOM 563 C C . ILE A 1 74 ? 12.910 1.5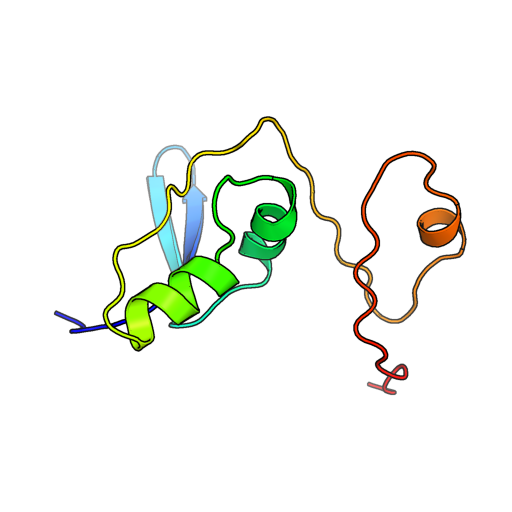74 -15.576 1.00 89.75 74 ILE A C 1
ATOM 565 O O . ILE A 1 74 ? 13.735 2.306 -16.128 1.00 89.75 74 ILE A O 1
ATOM 569 N N . PRO A 1 75 ? 12.077 0.801 -16.297 1.00 88.50 75 PRO A N 1
ATOM 570 C CA . PRO A 1 75 ? 12.117 0.783 -17.751 1.00 88.50 75 PRO A CA 1
ATOM 571 C C . PRO A 1 75 ? 11.670 2.134 -18.318 1.00 88.50 75 PRO A C 1
ATOM 573 O O . PRO A 1 75 ? 10.735 2.758 -17.814 1.00 88.50 75 PRO A O 1
ATOM 576 N N . SER A 1 76 ? 12.269 2.555 -19.434 1.00 88.12 76 SER A N 1
ATOM 577 C CA . SER A 1 76 ? 11.903 3.804 -20.123 1.00 88.12 76 SER A CA 1
ATOM 578 C C . SER A 1 76 ? 10.414 3.876 -20.486 1.00 88.12 76 SER A C 1
ATOM 580 O O . SER A 1 76 ? 9.817 4.948 -20.443 1.00 88.12 76 SER A O 1
ATOM 582 N N . ALA A 1 77 ? 9.781 2.732 -20.762 1.00 85.69 77 ALA A N 1
ATOM 583 C CA . ALA A 1 77 ? 8.343 2.638 -21.002 1.00 85.69 77 ALA A CA 1
ATOM 584 C C . ALA A 1 77 ? 7.494 3.101 -19.802 1.00 85.69 77 ALA A C 1
ATOM 586 O O . ALA A 1 77 ? 6.438 3.698 -20.003 1.00 85.69 77 ALA A O 1
ATOM 587 N N . ALA A 1 78 ? 7.953 2.880 -18.564 1.00 85.44 78 ALA A N 1
ATOM 588 C CA . ALA A 1 78 ? 7.265 3.367 -17.367 1.00 85.44 78 ALA A CA 1
ATOM 589 C C . ALA A 1 78 ? 7.366 4.896 -17.230 1.00 85.44 78 ALA A C 1
ATOM 591 O O . ALA A 1 78 ? 6.425 5.527 -16.757 1.00 85.44 78 ALA A O 1
ATOM 592 N N . LEU A 1 79 ? 8.464 5.499 -17.703 1.00 83.50 79 LEU A N 1
ATOM 593 C CA . LEU A 1 79 ? 8.627 6.959 -17.767 1.00 83.50 79 LEU A CA 1
ATOM 594 C C . LEU A 1 79 ? 7.738 7.598 -18.847 1.00 83.50 79 LEU A C 1
ATOM 596 O O . LEU A 1 79 ? 7.383 8.768 -18.743 1.00 83.50 79 LEU A O 1
ATOM 600 N N . ALA A 1 80 ? 7.377 6.833 -19.880 1.00 83.06 80 ALA A N 1
ATOM 601 C CA . ALA A 1 80 ? 6.569 7.289 -21.009 1.00 83.06 80 ALA A CA 1
ATOM 602 C C . ALA A 1 80 ? 5.054 7.068 -20.824 1.00 83.06 80 ALA A C 1
ATOM 604 O O . ALA A 1 80 ? 4.274 7.362 -21.734 1.00 83.06 80 ALA A O 1
ATOM 605 N N . ILE A 1 81 ? 4.612 6.538 -19.676 1.00 82.44 81 ILE A N 1
ATOM 606 C CA . ILE A 1 81 ? 3.190 6.302 -19.415 1.00 82.44 81 ILE A CA 1
ATOM 607 C C . ILE A 1 81 ? 2.439 7.641 -19.380 1.00 82.44 81 ILE A C 1
ATOM 609 O O . ILE A 1 81 ? 2.641 8.483 -18.511 1.00 82.44 81 ILE A O 1
ATOM 613 N N . ALA A 1 82 ? 1.529 7.825 -20.340 1.00 76.62 82 ALA A N 1
ATOM 614 C CA . ALA A 1 82 ? 0.717 9.037 -20.444 1.00 76.62 82 ALA A CA 1
ATOM 615 C C . ALA A 1 82 ? -0.347 9.141 -19.335 1.00 76.62 82 ALA A C 1
ATOM 617 O O . ALA A 1 82 ? -0.823 10.233 -19.027 1.00 76.62 82 ALA A O 1
ATOM 618 N N . LYS A 1 83 ? -0.762 8.001 -18.765 1.00 82.12 83 LYS A N 1
ATOM 619 C CA . LYS A 1 83 ? -1.768 7.905 -17.698 1.00 82.12 83 LYS A CA 1
ATOM 620 C C . LYS A 1 83 ? -1.353 6.851 -16.677 1.00 82.12 83 LYS A C 1
ATOM 622 O O .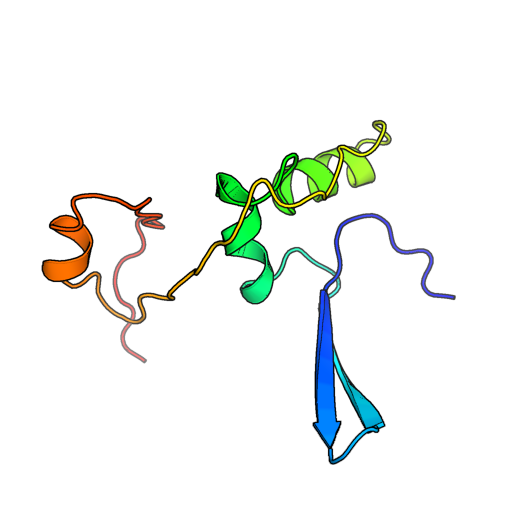 LYS A 1 83 ? -1.485 5.657 -16.928 1.00 82.12 83 LYS A O 1
ATOM 627 N N . GLY A 1 84 ? -0.853 7.306 -15.536 1.00 88.44 84 GLY A N 1
ATOM 628 C CA . GLY A 1 84 ? -0.405 6.472 -14.427 1.00 88.44 84 GLY A CA 1
ATOM 629 C C . GLY A 1 84 ? 0.422 7.289 -13.442 1.00 88.44 84 GLY A C 1
ATOM 630 O O . GLY A 1 84 ? 0.720 8.455 -13.695 1.00 88.44 84 GLY A O 1
ATOM 631 N N . HIS A 1 85 ? 0.773 6.677 -12.316 1.00 92.56 85 HIS A N 1
ATOM 632 C CA . HIS A 1 85 ? 1.566 7.310 -11.268 1.00 92.56 85 HIS A CA 1
ATOM 633 C C . HIS A 1 85 ? 2.832 6.486 -11.050 1.00 92.56 85 HIS A C 1
ATOM 635 O O . HIS A 1 85 ? 2.759 5.327 -10.638 1.00 92.56 85 HIS A O 1
ATOM 641 N N . LEU A 1 86 ? 3.987 7.072 -11.367 1.00 93.69 86 LEU A N 1
ATOM 642 C CA . LEU A 1 86 ? 5.281 6.459 -11.096 1.00 93.69 86 LEU A CA 1
ATOM 643 C C . LEU A 1 86 ? 5.686 6.747 -9.650 1.00 93.69 86 LEU A C 1
ATOM 645 O O . LEU A 1 86 ? 5.781 7.903 -9.245 1.00 93.69 86 LEU A O 1
ATOM 649 N N . HIS A 1 87 ? 5.973 5.684 -8.904 1.00 94.31 87 HIS A N 1
ATOM 650 C CA . HIS A 1 87 ? 6.515 5.753 -7.550 1.00 94.31 87 HIS A CA 1
ATOM 651 C C . HIS A 1 87 ? 7.953 5.237 -7.553 1.00 94.31 87 HIS A C 1
ATOM 653 O O . HIS A 1 87 ? 8.191 4.053 -7.321 1.00 94.31 87 HIS A O 1
ATOM 659 N N . ASP A 1 88 ? 8.907 6.122 -7.844 1.00 93.50 88 ASP A N 1
ATOM 660 C CA . ASP A 1 88 ? 10.336 5.820 -7.733 1.00 93.50 88 ASP A CA 1
ATOM 661 C C . ASP A 1 88 ? 10.794 5.955 -6.272 1.00 93.50 88 ASP A C 1
ATOM 663 O O . ASP A 1 88 ? 10.571 6.974 -5.617 1.00 93.50 88 ASP A O 1
ATOM 667 N N . TYR A 1 89 ? 11.439 4.911 -5.751 1.00 93.50 89 TYR A N 1
ATOM 668 C CA . TYR A 1 89 ? 11.978 4.893 -4.392 1.00 93.50 89 TYR A CA 1
ATOM 669 C C . TYR A 1 89 ? 13.356 5.555 -4.272 1.00 93.50 89 TYR A C 1
ATOM 671 O O . TYR A 1 89 ? 13.889 5.613 -3.161 1.00 93.50 89 TYR A O 1
ATOM 679 N N . GLY A 1 90 ? 13.956 6.005 -5.377 1.00 91.94 90 GLY A N 1
ATOM 680 C CA . GLY A 1 90 ? 15.268 6.653 -5.400 1.00 91.94 90 GLY A CA 1
ATOM 681 C C . GLY A 1 90 ? 16.399 5.731 -4.942 1.00 91.94 90 GLY A C 1
ATOM 682 O O . GLY A 1 90 ? 17.393 6.188 -4.377 1.00 91.94 90 GLY A O 1
ATOM 683 N N . LYS A 1 91 ? 16.230 4.414 -5.111 1.00 89.44 91 LYS A N 1
ATOM 684 C CA . LYS A 1 91 ? 17.213 3.408 -4.694 1.00 89.44 91 LYS A CA 1
ATOM 685 C C . LYS A 1 91 ? 18.098 3.036 -5.875 1.00 89.44 91 LYS A C 1
ATOM 687 O O . LYS A 1 91 ? 17.593 2.698 -6.936 1.00 89.44 91 LYS A O 1
ATOM 692 N N . ALA A 1 92 ? 19.411 3.027 -5.657 1.00 85.12 92 ALA A N 1
ATOM 693 C CA . ALA A 1 92 ? 20.337 2.446 -6.620 1.00 85.12 92 ALA A CA 1
ATOM 694 C C . ALA A 1 92 ? 20.108 0.923 -6.738 1.00 85.12 92 ALA A C 1
ATOM 696 O O . ALA A 1 92 ? 19.842 0.278 -5.710 1.00 85.12 92 ALA A O 1
ATOM 697 N N . PRO A 1 93 ? 20.253 0.339 -7.944 1.00 81.19 93 PRO A N 1
ATOM 698 C CA . PRO A 1 93 ? 20.253 -1.106 -8.121 1.00 81.19 93 PRO A CA 1
ATOM 699 C C . PRO A 1 93 ? 21.313 -1.754 -7.228 1.00 81.19 93 PRO A C 1
ATOM 701 O O . PRO A 1 93 ? 22.425 -1.242 -7.078 1.00 81.19 93 PRO A O 1
ATOM 704 N N . ARG A 1 94 ?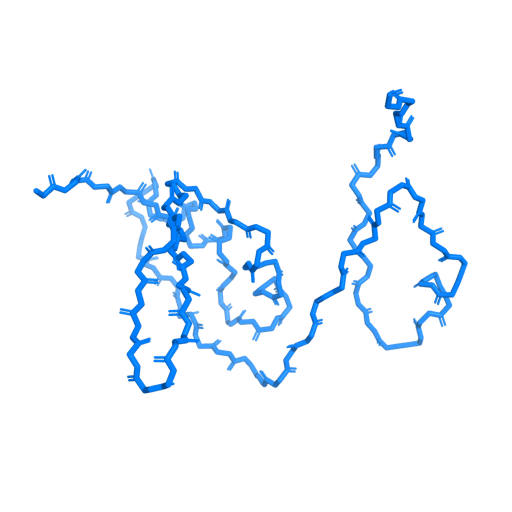 20.965 -2.881 -6.608 1.00 78.75 94 ARG A N 1
ATOM 705 C CA . ARG A 1 94 ? 21.899 -3.674 -5.801 1.00 78.75 94 ARG A CA 1
ATOM 706 C C . ARG A 1 94 ? 22.267 -4.927 -6.576 1.00 78.75 94 ARG A C 1
ATOM 708 O O . ARG A 1 94 ? 21.381 -5.592 -7.103 1.00 78.75 94 ARG A O 1
ATOM 715 N N . VAL A 1 95 ? 23.559 -5.237 -6.621 1.00 76.69 95 VAL A N 1
ATOM 716 C CA . VAL A 1 95 ? 24.035 -6.534 -7.111 1.00 76.69 95 VAL A CA 1
ATOM 717 C C . VAL A 1 95 ? 23.567 -7.590 -6.109 1.00 76.69 95 VAL A C 1
ATOM 719 O O . VAL A 1 95 ? 23.784 -7.420 -4.907 1.00 76.69 95 VAL A O 1
ATOM 722 N N . GLY A 1 96 ? 22.839 -8.590 -6.606 1.00 62.59 96 GLY A N 1
ATOM 723 C CA . GLY A 1 96 ? 22.385 -9.745 -5.828 1.00 62.59 96 GLY A CA 1
ATOM 724 C C . GLY A 1 96 ? 23.498 -10.745 -5.571 1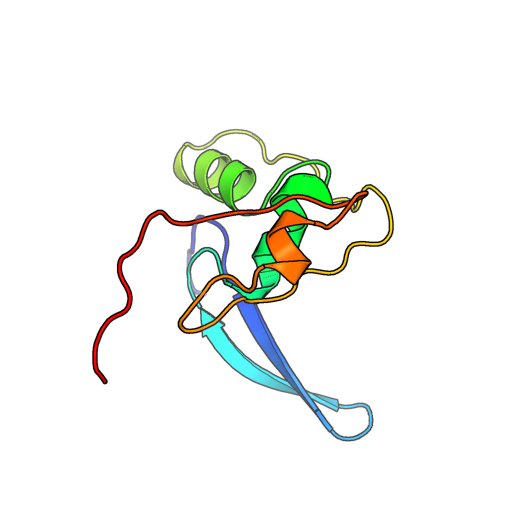.00 62.59 96 GLY A C 1
ATOM 725 O O . GLY A 1 96 ? 24.442 -10.791 -6.392 1.00 62.59 96 GLY A O 1
#

Secondary structure (DSSP, 8-state):
-----S--EEEEEEETTEEEEEEEESS--GGGTTHHHHBSS-HHHHHHHHHTTPPPPP--BSS--------SS--HHHHT-SSS------PPP---

Foldseek 3Di:
DPPAWADKDWDWDCDPNDTDTDDIGSYDDPVQPQQVPFFQAGSVRQRVCRVVVHDGDGRHTPDDTDDDDDPQDDDVVNVVDPDDDDDDPPDHGDDD